Protein AF-A0A0A9XNU5-F1 (afdb_monomer)

Radius of gyration: 30.11 Å; Cα contacts (8 Å, |Δi|>4): 123; chains: 1; bounding box: 58×34×89 Å

Structure (mmCIF, N/CA/C/O backbone):
data_AF-A0A0A9XNU5-F1
#
_entry.id   AF-A0A0A9XNU5-F1
#
loop_
_atom_site.group_PDB
_atom_site.id
_atom_site.type_symbol
_atom_site.label_atom_id
_atom_site.label_alt_id
_atom_site.label_comp_id
_atom_site.label_asym_id
_atom_site.label_entity_id
_atom_site.label_seq_id
_atom_site.pdbx_PDB_ins_code
_atom_site.Cartn_x
_atom_site.Cartn_y
_atom_site.Cartn_z
_atom_site.occupancy
_atom_site.B_iso_or_equiv
_atom_site.auth_seq_id
_atom_site.auth_comp_id
_atom_site.auth_asym_id
_atom_site.auth_atom_id
_atom_site.pdbx_PDB_model_num
ATOM 1 N N . ALA A 1 1 ? 9.423 11.130 -22.854 1.00 47.56 1 ALA A N 1
ATOM 2 C CA . ALA A 1 1 ? 10.019 9.883 -23.381 1.00 47.56 1 ALA A CA 1
ATOM 3 C C . ALA A 1 1 ? 9.282 9.416 -24.650 1.00 47.56 1 ALA A C 1
ATOM 5 O O . ALA A 1 1 ? 8.625 8.389 -24.634 1.00 47.56 1 ALA A O 1
ATOM 6 N N . PHE A 1 2 ? 9.350 10.183 -25.749 1.00 54.19 2 PHE A N 1
ATOM 7 C CA . PHE A 1 2 ? 8.573 9.919 -26.980 1.00 54.19 2 PHE A CA 1
ATOM 8 C C . PHE A 1 2 ? 9.379 9.146 -28.044 1.00 54.19 2 PHE A C 1
ATOM 10 O O . PHE A 1 2 ? 8.844 8.296 -28.748 1.00 54.19 2 PHE A O 1
ATOM 17 N N . LEU A 1 3 ? 10.698 9.368 -28.098 1.00 49.00 3 LEU A N 1
ATOM 18 C CA . LEU A 1 3 ? 11.581 8.753 -29.093 1.00 49.00 3 LEU A CA 1
ATOM 19 C C . LEU A 1 3 ? 11.796 7.246 -28.857 1.00 49.00 3 LEU A C 1
ATOM 21 O O . LEU A 1 3 ? 11.739 6.461 -29.795 1.00 49.00 3 LEU A O 1
ATOM 25 N N . GLY A 1 4 ? 11.962 6.825 -27.596 1.00 48.44 4 GLY A N 1
ATOM 26 C CA . GLY A 1 4 ? 12.150 5.409 -27.246 1.00 48.44 4 GLY A CA 1
ATOM 27 C C . GLY A 1 4 ? 10.938 4.532 -27.582 1.00 48.44 4 GLY A C 1
ATOM 28 O O . GLY A 1 4 ? 11.104 3.404 -28.047 1.00 48.44 4 GLY A O 1
ATOM 29 N N . GLY A 1 5 ? 9.722 5.073 -27.425 1.00 51.38 5 GLY A N 1
ATOM 30 C CA . GLY A 1 5 ? 8.481 4.403 -27.822 1.00 51.38 5 GLY A CA 1
ATOM 31 C C . GLY A 1 5 ? 8.342 4.268 -29.342 1.00 51.38 5 GLY A C 1
ATOM 32 O O . GLY A 1 5 ? 7.995 3.197 -29.825 1.00 51.38 5 GLY A O 1
ATOM 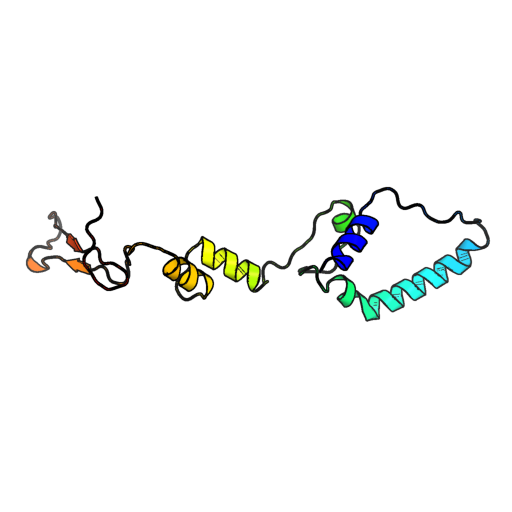33 N N . MET A 1 6 ? 8.693 5.314 -30.100 1.00 58.09 6 MET A N 1
ATOM 34 C CA . MET A 1 6 ? 8.675 5.312 -31.573 1.00 58.09 6 MET A CA 1
ATOM 35 C C . MET A 1 6 ? 9.680 4.319 -32.181 1.00 58.09 6 MET A C 1
ATOM 37 O O . MET A 1 6 ? 9.338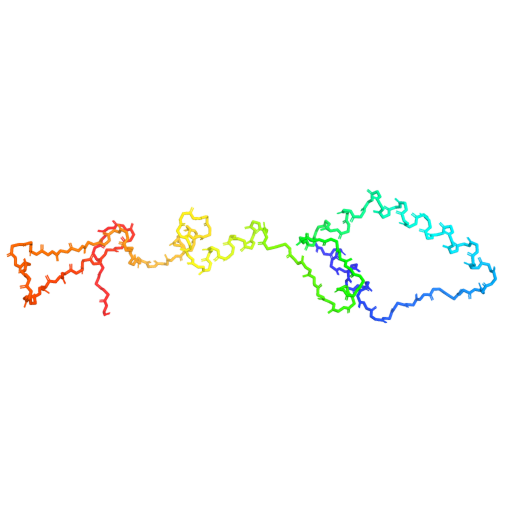 3.589 -33.116 1.00 58.09 6 MET A O 1
ATOM 41 N N . CYS A 1 7 ? 10.901 4.259 -31.635 1.00 51.16 7 CYS A N 1
ATOM 42 C CA . CYS A 1 7 ? 11.918 3.304 -32.080 1.00 51.16 7 CYS A CA 1
ATOM 43 C C . CYS A 1 7 ? 11.494 1.861 -31.783 1.00 51.16 7 CYS A C 1
ATOM 45 O O . CYS A 1 7 ? 11.567 1.008 -32.662 1.00 51.16 7 CYS A O 1
ATOM 47 N N . SER A 1 8 ? 10.966 1.600 -30.585 1.00 59.44 8 SER A N 1
ATOM 48 C CA . SER A 1 8 ? 10.502 0.257 -30.207 1.00 59.44 8 SER A CA 1
ATOM 49 C C . SER A 1 8 ? 9.293 -0.183 -31.026 1.00 59.44 8 SER A C 1
ATOM 51 O O . SER A 1 8 ? 9.263 -1.304 -31.518 1.00 59.44 8 SER A O 1
ATOM 53 N N . ALA A 1 9 ? 8.331 0.715 -31.266 1.00 64.31 9 ALA A N 1
ATOM 54 C CA . ALA A 1 9 ? 7.179 0.433 -32.119 1.00 64.31 9 ALA A CA 1
ATOM 55 C C . ALA A 1 9 ? 7.578 0.140 -33.574 1.00 64.31 9 ALA A C 1
ATOM 57 O O . ALA A 1 9 ? 6.882 -0.611 -34.248 1.00 64.31 9 ALA A O 1
ATOM 58 N N . SER A 1 10 ? 8.682 0.713 -34.062 1.00 60.75 10 SER A N 1
ATOM 59 C CA . SER A 1 10 ? 9.197 0.425 -35.406 1.00 60.75 10 SER A CA 1
ATOM 60 C C . SER A 1 10 ? 9.976 -0.892 -35.469 1.00 60.75 10 SER A C 1
ATOM 62 O O . SER A 1 10 ? 9.851 -1.594 -36.464 1.00 60.75 10 SER A O 1
ATOM 64 N N . LEU A 1 11 ? 10.699 -1.268 -34.405 1.00 56.69 11 LEU A N 1
ATOM 65 C CA . LEU A 1 11 ? 11.385 -2.566 -34.292 1.00 56.69 11 LEU A CA 1
ATOM 66 C C . LEU A 1 11 ? 10.418 -3.751 -34.111 1.00 56.69 11 LEU A C 1
ATOM 68 O O . LEU A 1 11 ? 10.729 -4.858 -34.530 1.00 56.69 11 LEU A O 1
ATOM 72 N N . ILE A 1 12 ? 9.249 -3.526 -33.501 1.00 58.75 12 ILE A N 1
ATOM 73 C CA . ILE A 1 12 ? 8.225 -4.561 -33.244 1.00 58.75 12 ILE A CA 1
ATOM 74 C C . ILE A 1 12 ? 7.314 -4.798 -34.470 1.00 58.75 12 ILE A C 1
ATOM 76 O O . ILE A 1 12 ? 6.530 -5.750 -34.503 1.00 58.75 12 ILE A O 1
ATOM 80 N N . LYS A 1 13 ? 7.395 -3.967 -35.519 1.00 60.31 13 LYS A N 1
ATOM 81 C CA . LYS A 1 13 ? 6.636 -4.209 -36.755 1.00 60.31 13 LYS A CA 1
ATOM 82 C C . LYS A 1 13 ? 7.163 -5.476 -37.434 1.00 60.31 13 LYS A C 1
ATOM 84 O O . LYS A 1 13 ? 8.332 -5.554 -37.782 1.00 60.31 13 LYS A O 1
ATOM 89 N N . LYS A 1 14 ? 6.264 -6.438 -37.680 1.00 53.44 14 LYS A N 1
ATOM 90 C CA . LYS A 1 14 ? 6.536 -7.731 -38.345 1.00 53.44 14 LYS A CA 1
ATOM 91 C C . LYS A 1 14 ? 7.047 -7.623 -39.793 1.00 53.44 14 LYS A C 1
ATOM 93 O O . LYS A 1 14 ? 7.332 -8.643 -40.406 1.00 53.44 14 LYS A O 1
ATOM 98 N N . GLU A 1 15 ? 7.167 -6.413 -40.330 1.00 54.09 15 GLU A N 1
ATOM 99 C CA . GLU A 1 15 ? 7.705 -6.132 -41.658 1.00 54.09 15 GLU A CA 1
ATOM 100 C C . GLU A 1 15 ? 9.039 -5.393 -41.516 1.00 54.09 15 GLU A C 1
ATOM 102 O O . GLU A 1 15 ? 9.121 -4.175 -41.681 1.00 54.09 15 GLU A O 1
ATOM 107 N N . LEU A 1 16 ? 10.094 -6.133 -41.167 1.00 51.94 16 LEU A N 1
ATOM 108 C CA . LEU A 1 16 ? 11.456 -5.626 -41.296 1.00 51.94 16 LEU A CA 1
ATOM 109 C C . LEU A 1 16 ? 11.907 -5.857 -42.742 1.00 51.94 16 LEU A C 1
ATOM 111 O O . LEU A 1 16 ? 12.197 -6.984 -43.140 1.00 51.94 16 LEU A O 1
ATOM 115 N N . VAL A 1 17 ? 11.942 -4.791 -43.543 1.00 54.66 17 VAL A N 1
ATOM 116 C CA . VAL A 1 17 ? 12.530 -4.843 -44.886 1.00 54.66 17 VAL A CA 1
ATOM 117 C C . VAL A 1 17 ? 14.046 -4.837 -44.725 1.00 54.66 17 VAL A C 1
ATOM 119 O O . VAL A 1 17 ? 14.644 -3.799 -44.441 1.00 54.66 17 VAL A O 1
ATOM 122 N N . LEU A 1 18 ? 14.659 -6.011 -44.860 1.00 51.47 18 LEU A N 1
ATOM 123 C CA . LEU A 1 18 ? 16.111 -6.152 -44.868 1.00 51.47 18 LEU A CA 1
ATOM 124 C C . LEU A 1 18 ? 16.666 -5.789 -46.261 1.00 51.47 18 LEU A C 1
ATOM 126 O O . LEU A 1 18 ? 15.991 -6.040 -47.264 1.00 51.47 18 LEU A O 1
ATOM 130 N N . PRO A 1 19 ? 17.868 -5.190 -46.352 1.00 51.91 19 PRO A N 1
ATOM 131 C CA . PRO A 1 19 ? 18.528 -4.935 -47.632 1.00 51.91 19 PRO A CA 1
ATOM 132 C C . PRO A 1 19 ? 18.729 -6.239 -48.431 1.00 51.91 19 PRO A C 1
ATOM 134 O O . PRO A 1 19 ? 18.991 -7.276 -47.821 1.00 51.91 19 PRO A O 1
ATOM 137 N N . PRO A 1 20 ? 18.631 -6.217 -49.774 1.00 54.31 20 PRO A N 1
ATOM 138 C CA . PRO A 1 20 ? 18.894 -7.398 -50.592 1.00 54.31 20 PRO A CA 1
ATOM 139 C C . PRO A 1 20 ? 20.388 -7.753 -50.541 1.00 54.31 20 PRO A C 1
ATOM 141 O O . PRO A 1 20 ? 21.223 -6.895 -50.819 1.00 54.31 20 PRO A O 1
ATOM 144 N N . SER A 1 21 ? 20.723 -9.000 -50.201 1.00 55.25 21 SER A N 1
ATOM 145 C CA . SER A 1 21 ? 22.106 -9.482 -50.092 1.00 55.25 21 SER A CA 1
ATOM 146 C C . SER A 1 21 ? 22.482 -10.474 -51.204 1.00 55.25 21 SER A C 1
ATOM 148 O O . SER A 1 21 ? 21.691 -11.338 -51.590 1.00 55.25 21 SER A O 1
ATOM 150 N N . SER A 1 22 ? 23.698 -10.337 -51.740 1.00 57.28 22 SER A N 1
ATOM 151 C CA . SER A 1 22 ? 24.373 -11.290 -52.634 1.00 57.28 22 SER A CA 1
ATOM 152 C C . SER A 1 22 ? 25.040 -12.391 -51.802 1.00 57.28 22 SER A C 1
ATOM 154 O O . SER A 1 22 ? 25.744 -12.094 -50.849 1.00 57.28 22 SER A O 1
ATOM 156 N N . ALA A 1 23 ? 24.822 -13.664 -52.144 1.00 57.41 23 ALA A N 1
ATOM 157 C CA . ALA A 1 23 ? 25.154 -14.800 -51.275 1.00 57.41 23 ALA A CA 1
ATOM 158 C C . ALA A 1 23 ? 26.661 -15.033 -51.008 1.00 57.41 23 ALA A C 1
ATOM 160 O O . ALA A 1 23 ? 26.985 -15.527 -49.938 1.00 57.41 23 ALA A O 1
ATOM 161 N N . ASP A 1 24 ? 27.561 -14.661 -51.928 1.00 53.19 24 ASP A N 1
ATOM 162 C CA . ASP A 1 24 ? 29.006 -14.965 -51.826 1.00 53.19 24 ASP A CA 1
ATOM 163 C C . ASP A 1 24 ? 29.828 -13.906 -51.066 1.00 53.19 24 ASP A C 1
ATOM 165 O O . ASP A 1 24 ? 30.835 -14.236 -50.455 1.00 53.19 24 ASP A O 1
ATOM 169 N N . GLU A 1 25 ? 29.413 -12.634 -51.061 1.00 53.47 25 GLU A N 1
ATOM 170 C CA . GLU A 1 25 ? 30.092 -11.567 -50.293 1.00 53.47 25 GLU A CA 1
ATOM 171 C C . GLU A 1 25 ? 29.601 -11.510 -48.833 1.00 53.47 25 GLU A C 1
ATOM 173 O O . GLU A 1 25 ? 30.147 -10.789 -48.007 1.00 53.47 25 GLU A O 1
ATOM 178 N N . MET A 1 26 ? 28.555 -12.277 -48.508 1.00 54.38 26 MET A N 1
ATOM 179 C CA . MET A 1 26 ? 27.830 -12.202 -47.242 1.00 54.38 26 MET A CA 1
ATOM 180 C C . MET A 1 26 ? 28.415 -13.110 -46.152 1.00 54.38 26 MET A C 1
ATOM 182 O O . MET A 1 26 ? 28.201 -12.834 -44.980 1.00 54.38 26 MET A O 1
ATOM 186 N N . GLU A 1 27 ? 29.129 -14.186 -46.492 1.00 54.97 27 GLU A N 1
ATOM 187 C CA . GLU A 1 27 ? 29.570 -15.183 -45.500 1.00 54.97 27 GLU A CA 1
ATOM 188 C C . GLU A 1 27 ? 30.766 -14.686 -44.662 1.00 54.97 27 GLU A C 1
ATOM 190 O O . GLU A 1 27 ? 30.720 -14.763 -43.434 1.00 54.97 27 GLU A O 1
ATOM 195 N N . GLU A 1 28 ? 31.772 -14.059 -45.292 1.00 56.72 28 GLU A N 1
ATOM 196 C CA . GLU A 1 28 ? 32.900 -13.420 -44.584 1.00 56.72 28 GLU A CA 1
ATOM 197 C C . GLU A 1 28 ? 32.453 -12.184 -43.779 1.00 56.72 28 GLU A C 1
ATOM 199 O O . GLU A 1 28 ? 32.914 -11.968 -42.657 1.00 56.72 28 GLU A O 1
ATOM 204 N N . ASP A 1 29 ? 31.509 -11.397 -44.305 1.00 68.50 29 ASP A N 1
ATOM 205 C CA . ASP A 1 29 ? 30.971 -10.223 -43.609 1.00 68.50 29 ASP A CA 1
ATOM 206 C C . ASP A 1 29 ? 30.032 -10.604 -42.450 1.00 68.50 29 ASP A C 1
ATOM 208 O O . ASP A 1 29 ? 29.952 -9.868 -41.463 1.00 68.50 29 ASP A O 1
ATOM 212 N N . ILE A 1 30 ? 29.338 -11.748 -42.521 1.00 73.69 30 ILE A N 1
ATOM 213 C CA . ILE A 1 30 ? 28.453 -12.225 -41.447 1.00 73.69 30 ILE A CA 1
ATOM 214 C C . ILE A 1 30 ? 29.247 -12.668 -40.224 1.00 73.69 30 ILE A C 1
ATOM 216 O O . ILE A 1 30 ? 28.881 -12.260 -39.123 1.00 73.69 30 ILE A O 1
ATOM 220 N N . GLU A 1 31 ? 30.314 -13.459 -40.378 1.00 79.25 31 GLU A N 1
ATOM 221 C CA . GLU A 1 31 ? 31.113 -13.898 -39.220 1.00 79.25 31 GLU A CA 1
ATOM 222 C C . GLU A 1 31 ? 31.732 -12.697 -38.495 1.00 79.25 31 GLU A C 1
ATOM 224 O O . GLU A 1 31 ? 31.653 -12.585 -37.267 1.00 79.25 31 GLU A O 1
ATOM 229 N N . VAL A 1 32 ? 32.274 -11.742 -39.256 1.00 81.50 32 VAL A N 1
ATOM 230 C CA . VAL A 1 32 ? 32.847 -10.508 -38.703 1.00 81.50 32 VAL A CA 1
ATOM 231 C C . VAL A 1 32 ? 31.767 -9.648 -38.040 1.00 81.50 32 VAL A C 1
ATOM 233 O O . VAL A 1 32 ? 31.979 -9.105 -36.949 1.00 81.50 32 VAL A O 1
ATOM 236 N N . ALA A 1 33 ? 30.591 -9.524 -38.659 1.00 78.62 33 ALA A N 1
ATOM 237 C CA . ALA A 1 33 ? 29.468 -8.791 -38.085 1.00 78.62 33 ALA A CA 1
ATOM 238 C C . ALA A 1 33 ? 28.935 -9.451 -36.805 1.00 78.62 33 ALA A C 1
ATOM 240 O O . ALA A 1 33 ? 28.600 -8.740 -35.854 1.00 78.62 33 ALA A O 1
ATOM 241 N N . GLU A 1 34 ? 28.877 -10.781 -36.753 1.00 83.62 34 GLU A N 1
ATOM 242 C CA . GLU A 1 34 ? 28.456 -11.542 -35.578 1.00 83.62 34 GLU A CA 1
ATOM 243 C C . GLU A 1 34 ? 29.448 -11.356 -34.426 1.00 83.62 34 GLU A C 1
ATOM 245 O O . GLU A 1 34 ? 29.040 -11.049 -33.301 1.00 83.62 34 GLU A O 1
ATOM 250 N N . GLU A 1 35 ? 30.753 -11.422 -34.703 1.00 85.69 35 GLU A N 1
ATOM 251 C CA . GLU A 1 35 ? 31.781 -11.191 -33.690 1.00 85.69 35 GLU A CA 1
ATOM 252 C C . GLU A 1 35 ? 31.717 -9.756 -33.137 1.00 85.69 35 GLU A C 1
ATOM 254 O O . GLU A 1 35 ? 31.725 -9.544 -31.917 1.00 85.69 35 GLU A O 1
ATOM 259 N N . LEU A 1 36 ? 31.577 -8.755 -34.012 1.00 83.38 36 LEU A N 1
ATOM 260 C CA . LEU A 1 36 ? 31.403 -7.359 -33.604 1.00 83.38 36 LEU A CA 1
ATOM 261 C C . LEU A 1 36 ? 30.118 -7.161 -32.792 1.00 83.38 36 LEU A C 1
ATOM 263 O O . LEU A 1 36 ? 30.145 -6.487 -31.757 1.00 83.38 36 LEU A O 1
ATOM 267 N N . ALA A 1 37 ? 29.005 -7.767 -33.208 1.00 82.19 37 ALA A N 1
ATOM 268 C CA . ALA A 1 37 ? 27.745 -7.712 -32.475 1.00 82.19 37 ALA A CA 1
ATOM 269 C C . ALA A 1 37 ? 27.883 -8.336 -31.079 1.00 82.19 37 ALA A C 1
ATOM 271 O O . ALA A 1 37 ? 27.443 -7.731 -30.098 1.00 82.19 37 ALA A O 1
ATOM 272 N N . GLN A 1 38 ? 28.563 -9.478 -30.959 1.00 84.75 38 GLN A N 1
ATOM 273 C CA . GLN A 1 38 ? 28.840 -10.148 -29.687 1.00 84.75 38 GLN A CA 1
ATOM 274 C C . GLN A 1 38 ? 29.714 -9.277 -28.766 1.00 84.75 38 GLN A C 1
ATOM 276 O O . GLN A 1 38 ? 29.440 -9.136 -27.565 1.00 84.75 38 GLN A O 1
ATOM 281 N N . GLN A 1 39 ? 30.749 -8.633 -29.313 1.00 87.38 39 GLN A N 1
ATOM 282 C CA . GLN A 1 39 ? 31.613 -7.712 -28.568 1.00 87.38 39 GLN A CA 1
ATOM 283 C C . GLN A 1 39 ? 30.856 -6.463 -28.094 1.00 87.38 39 GLN A C 1
ATOM 285 O O . GLN A 1 39 ? 31.007 -6.039 -26.944 1.00 87.38 39 GLN A O 1
ATOM 290 N N . VAL A 1 40 ? 30.017 -5.876 -28.948 1.00 84.12 40 VAL A N 1
ATOM 291 C CA . VAL A 1 40 ? 29.180 -4.722 -28.591 1.00 84.12 40 VAL A CA 1
ATOM 292 C C . VAL A 1 40 ? 28.141 -5.123 -27.544 1.00 84.12 40 VAL A C 1
ATOM 294 O O . VAL A 1 40 ? 27.974 -4.421 -26.545 1.00 84.12 40 VAL A O 1
ATOM 297 N N . TYR A 1 41 ? 27.483 -6.268 -27.719 1.00 83.06 41 TYR A N 1
ATOM 298 C CA . TYR A 1 41 ? 26.477 -6.778 -26.793 1.00 83.06 41 TYR A CA 1
ATOM 299 C C . TYR A 1 41 ? 27.075 -7.074 -25.416 1.00 83.06 41 TYR A C 1
ATOM 301 O O . TYR A 1 41 ? 26.553 -6.614 -24.400 1.00 83.06 41 TYR A O 1
ATOM 309 N N . SER A 1 42 ? 28.206 -7.774 -25.349 1.00 84.56 42 SER A N 1
ATOM 310 C CA . SER A 1 42 ? 28.866 -8.069 -24.070 1.00 84.56 42 SER A CA 1
ATOM 311 C C . SER A 1 42 ? 29.259 -6.798 -23.305 1.00 84.56 42 SER A C 1
ATOM 313 O O . SER A 1 42 ? 29.090 -6.745 -22.086 1.00 84.56 42 SER A O 1
ATOM 315 N N . LYS A 1 43 ? 29.699 -5.743 -24.003 1.00 87.56 43 LYS A N 1
ATOM 316 C CA . LYS A 1 43 ? 30.064 -4.457 -23.383 1.00 87.56 43 LYS A CA 1
ATOM 317 C C . LYS A 1 43 ? 28.865 -3.575 -23.026 1.00 87.56 43 LYS A C 1
ATOM 319 O O . LYS A 1 43 ? 28.927 -2.831 -22.045 1.00 87.56 43 LYS A O 1
ATOM 324 N N . HIS A 1 44 ? 27.793 -3.608 -23.819 1.00 80.81 44 HIS A N 1
ATOM 325 C CA . HIS A 1 44 ? 26.749 -2.576 -23.788 1.00 80.81 44 HIS A CA 1
ATOM 326 C C . HIS A 1 44 ? 25.313 -3.100 -23.645 1.00 80.81 44 HIS A C 1
ATOM 328 O O . HIS A 1 44 ? 24.388 -2.289 -23.614 1.00 80.81 44 HIS A O 1
ATOM 334 N N . SER A 1 45 ? 25.098 -4.409 -23.485 1.00 76.69 45 SER A N 1
ATOM 335 C CA . SER A 1 45 ? 23.763 -5.032 -23.348 1.00 76.69 45 SER A CA 1
ATOM 336 C C . SER A 1 45 ? 22.890 -4.390 -22.268 1.00 76.69 45 SER A C 1
ATOM 338 O O . SER A 1 45 ? 21.681 -4.257 -22.448 1.00 76.69 45 SER A O 1
ATOM 340 N N . SER A 1 46 ? 23.489 -3.900 -21.179 1.00 73.75 46 SER A N 1
ATOM 341 C CA . SER A 1 46 ? 22.767 -3.191 -20.113 1.00 73.75 46 SER A CA 1
ATOM 342 C C . SER A 1 46 ? 22.021 -1.934 -20.589 1.00 73.75 46 SER A C 1
ATOM 344 O O . SER A 1 46 ? 21.043 -1.536 -19.957 1.00 73.75 46 SER A O 1
ATOM 346 N N . LEU A 1 47 ? 22.435 -1.310 -21.700 1.00 76.44 47 LEU A N 1
ATOM 347 C CA . LEU A 1 47 ? 21.756 -0.146 -22.279 1.00 76.44 47 LEU A CA 1
ATOM 348 C C . LEU A 1 47 ? 20.392 -0.503 -22.879 1.00 76.44 47 LEU A C 1
ATOM 350 O O . LEU A 1 47 ? 19.492 0.329 -22.824 1.00 76.44 47 LEU A O 1
ATOM 354 N N . LEU A 1 48 ? 20.215 -1.728 -23.384 1.00 70.06 48 LEU A N 1
ATOM 355 C CA . LEU A 1 48 ? 18.950 -2.185 -23.976 1.00 70.06 48 LEU A CA 1
ATOM 356 C C . LEU A 1 48 ? 17.821 -2.276 -22.935 1.00 70.06 48 LEU A C 1
ATOM 358 O O . LEU A 1 48 ? 16.650 -2.146 -23.275 1.00 70.06 48 LEU A O 1
ATOM 362 N N . GLY A 1 49 ? 18.168 -2.444 -21.655 1.00 65.75 49 GLY A N 1
ATOM 363 C CA . GLY A 1 49 ? 17.213 -2.405 -20.544 1.00 65.75 49 GLY A CA 1
ATOM 364 C C . GLY A 1 49 ? 16.936 -1.000 -19.993 1.00 65.75 49 GLY A C 1
ATOM 365 O O . GLY A 1 49 ? 15.977 -0.817 -19.234 1.00 65.75 49 GLY A O 1
ATOM 366 N N . LYS A 1 50 ? 17.746 0.013 -20.345 1.00 66.75 50 LYS A N 1
ATOM 367 C CA . LYS A 1 50 ? 17.582 1.375 -19.813 1.00 66.75 50 LYS A CA 1
ATOM 368 C C . LYS A 1 50 ? 16.339 2.028 -20.420 1.00 66.75 50 LYS A C 1
ATOM 370 O O . LYS A 1 50 ? 16.252 2.239 -21.621 1.00 66.75 50 LYS A O 1
ATOM 375 N N . GLY A 1 51 ? 15.386 2.383 -19.559 1.00 64.88 51 GLY A N 1
ATOM 376 C CA . GLY A 1 51 ? 14.132 3.045 -19.939 1.00 64.88 51 GLY A CA 1
ATOM 377 C C . GLY A 1 51 ? 12.912 2.125 -20.022 1.00 64.88 51 GLY A C 1
ATOM 378 O O . GLY A 1 51 ? 11.798 2.635 -19.995 1.00 64.88 51 GLY A O 1
ATOM 379 N N . PHE A 1 52 ? 13.097 0.799 -20.038 1.00 66.38 52 PHE A N 1
ATOM 380 C CA . PHE A 1 52 ? 11.991 -0.172 -20.069 1.00 66.38 52 PHE A CA 1
ATOM 381 C C . PHE A 1 52 ? 11.673 -0.806 -18.712 1.00 66.38 52 PHE A C 1
ATOM 383 O O . PHE A 1 52 ? 10.727 -1.582 -18.627 1.00 66.38 52 PHE A O 1
ATOM 390 N N . ALA A 1 53 ? 12.431 -0.468 -17.657 1.00 70.31 53 ALA A N 1
ATOM 391 C CA . ALA A 1 53 ? 12.300 -1.052 -16.319 1.00 70.31 53 ALA A CA 1
ATOM 392 C C . ALA A 1 53 ? 12.131 -2.582 -16.390 1.00 70.31 53 ALA A C 1
ATOM 394 O O . ALA A 1 53 ? 11.157 -3.124 -15.882 1.00 70.31 53 ALA A O 1
ATOM 395 N N . LEU A 1 54 ? 13.033 -3.270 -17.097 1.00 74.75 54 LEU A N 1
ATOM 396 C CA . LEU A 1 54 ? 13.004 -4.728 -17.238 1.00 74.75 54 LEU A CA 1
ATOM 397 C C . LEU A 1 54 ? 13.752 -5.387 -16.072 1.00 74.75 54 LEU A C 1
ATOM 399 O O . LEU A 1 54 ? 14.770 -4.875 -15.611 1.00 74.75 54 LEU A O 1
ATOM 403 N N . SER A 1 55 ? 13.256 -6.533 -15.610 1.00 75.75 55 SER A N 1
ATOM 404 C CA . SER A 1 55 ? 13.898 -7.389 -14.597 1.00 75.75 55 SER A CA 1
ATOM 405 C C . SER A 1 55 ? 15.111 -8.153 -15.139 1.00 75.75 55 SER A C 1
ATOM 407 O O . SER A 1 55 ? 15.992 -8.541 -14.378 1.00 75.75 55 SER A O 1
ATOM 409 N N . SER A 1 56 ? 15.162 -8.370 -16.454 1.00 77.56 56 SER A N 1
ATOM 410 C CA . SER A 1 56 ? 16.235 -9.065 -17.168 1.00 77.56 56 SER A CA 1
ATOM 411 C C . SER A 1 56 ? 16.317 -8.575 -18.623 1.00 77.56 56 SER A C 1
ATOM 413 O O . SER A 1 56 ? 15.348 -7.987 -19.117 1.00 77.56 56 SER A O 1
ATOM 415 N N . PRO A 1 57 ? 17.458 -8.768 -19.318 1.00 76.75 57 PRO A N 1
ATOM 416 C CA . PRO A 1 57 ? 17.552 -8.521 -20.755 1.00 76.75 57 PRO A CA 1
ATOM 417 C C . PRO A 1 57 ? 16.491 -9.310 -21.530 1.00 76.75 57 PRO A C 1
ATOM 419 O O . PRO A 1 57 ? 16.219 -10.468 -21.218 1.00 76.75 57 PRO A O 1
ATOM 422 N N . LEU A 1 58 ? 15.895 -8.678 -22.540 1.00 74.88 58 LEU A N 1
ATOM 423 C CA . LEU A 1 58 ? 14.813 -9.267 -23.321 1.00 74.88 58 LEU A CA 1
ATOM 424 C C . LEU A 1 58 ? 15.344 -10.379 -24.237 1.00 74.88 58 LEU A C 1
ATOM 426 O O . LEU A 1 58 ? 16.288 -10.158 -24.995 1.00 74.88 58 LEU A O 1
ATOM 430 N N . THR A 1 59 ? 14.728 -11.561 -24.197 1.00 82.19 59 THR A N 1
ATOM 431 C CA . THR A 1 59 ? 15.008 -12.622 -25.184 1.00 82.19 59 THR A CA 1
ATOM 432 C C . THR A 1 59 ? 14.298 -12.344 -26.511 1.00 82.19 59 THR A C 1
ATOM 434 O O . THR A 1 59 ? 13.289 -11.639 -26.544 1.00 82.19 59 THR A O 1
ATOM 437 N N . ILE A 1 60 ? 14.789 -12.931 -27.611 1.00 79.06 60 ILE A N 1
ATOM 438 C CA . ILE A 1 60 ? 14.176 -12.787 -28.945 1.00 79.06 60 ILE A CA 1
ATOM 439 C C . ILE A 1 60 ? 12.700 -13.203 -28.914 1.00 79.06 60 ILE A C 1
ATOM 441 O O . ILE A 1 60 ? 11.846 -12.454 -29.375 1.00 79.06 60 ILE A O 1
ATOM 445 N N . ASN A 1 61 ? 12.384 -14.349 -28.305 1.00 82.94 61 ASN A N 1
ATOM 446 C CA . ASN A 1 61 ? 11.005 -14.837 -28.214 1.00 82.94 61 ASN A CA 1
ATOM 447 C C . ASN A 1 61 ? 10.111 -13.868 -27.427 1.00 82.94 61 ASN A C 1
ATOM 449 O O . ASN A 1 61 ? 9.054 -13.486 -27.908 1.00 82.94 61 ASN A O 1
ATOM 453 N N . GLN A 1 62 ? 10.574 -13.372 -26.274 1.00 79.62 62 GLN A N 1
ATOM 454 C CA . GLN A 1 62 ? 9.840 -12.367 -25.494 1.00 79.62 62 GLN A CA 1
ATOM 455 C C . GLN A 1 62 ? 9.574 -11.077 -26.285 1.00 79.62 62 GLN A C 1
ATOM 457 O O . GLN A 1 62 ? 8.498 -10.494 -26.159 1.00 79.62 62 GLN A O 1
ATOM 462 N N . ALA A 1 63 ? 10.529 -10.638 -27.111 1.00 78.44 63 ALA A N 1
ATOM 463 C CA . ALA A 1 63 ? 10.354 -9.478 -27.981 1.00 78.44 63 ALA A CA 1
ATOM 464 C C . ALA A 1 63 ? 9.312 -9.732 -29.082 1.00 78.44 63 ALA A C 1
ATOM 466 O O . ALA A 1 63 ? 8.434 -8.894 -29.293 1.00 78.44 63 ALA A O 1
ATOM 467 N N . LEU A 1 64 ? 9.388 -10.888 -29.750 1.00 75.25 64 LEU A N 1
ATOM 468 C CA . LEU A 1 64 ? 8.469 -11.280 -30.825 1.00 75.25 64 LEU A CA 1
ATOM 469 C C . LEU A 1 64 ? 7.038 -11.506 -30.321 1.00 75.25 64 LEU A C 1
ATOM 471 O O . LEU A 1 64 ? 6.081 -11.134 -31.002 1.00 75.25 64 LEU A O 1
ATOM 475 N N . ASP A 1 65 ? 6.902 -12.057 -29.118 1.00 79.88 65 ASP A N 1
ATOM 476 C CA . ASP A 1 65 ? 5.616 -12.309 -28.464 1.00 79.88 65 ASP A CA 1
ATOM 477 C C . ASP A 1 65 ? 5.037 -11.050 -27.793 1.00 79.88 65 ASP A C 1
ATOM 479 O O . ASP A 1 65 ? 3.897 -11.058 -27.327 1.00 79.88 65 ASP A O 1
ATOM 483 N N . GLY A 1 66 ? 5.803 -9.954 -27.725 1.00 72.75 66 GLY A N 1
ATOM 484 C CA . GLY A 1 66 ? 5.394 -8.717 -27.056 1.00 72.75 66 GLY A CA 1
ATOM 485 C C . GLY A 1 66 ? 5.281 -8.843 -25.530 1.00 72.75 66 GLY A C 1
ATOM 486 O O . GLY A 1 66 ? 4.600 -8.038 -24.892 1.00 72.75 66 GLY A O 1
ATOM 487 N N . VAL A 1 67 ? 5.935 -9.840 -24.929 1.00 74.88 67 VAL A N 1
ATOM 488 C CA . VAL A 1 67 ? 5.905 -10.110 -23.485 1.00 74.88 67 VAL A CA 1
ATOM 489 C C . VAL A 1 67 ? 7.146 -9.507 -22.828 1.00 74.88 67 VAL A C 1
ATOM 491 O O . VAL A 1 67 ? 8.230 -10.084 -22.853 1.00 74.88 67 VAL A O 1
ATOM 494 N N . LEU A 1 68 ? 6.988 -8.338 -22.204 1.00 75.00 68 LEU A N 1
ATOM 495 C CA . LEU A 1 68 ? 8.085 -7.630 -21.537 1.00 75.00 68 LEU A CA 1
ATOM 496 C C . LEU A 1 68 ? 8.201 -8.041 -20.052 1.00 75.00 68 LEU A C 1
ATOM 498 O O . LEU A 1 68 ? 7.236 -7.873 -19.299 1.00 75.00 68 LEU A O 1
ATOM 502 N N . PRO A 1 69 ? 9.367 -8.531 -19.581 1.00 75.62 69 PRO A N 1
ATOM 503 C CA . PRO A 1 69 ? 9.577 -8.936 -18.194 1.00 75.62 69 PRO A CA 1
ATOM 504 C C . PRO A 1 69 ? 9.843 -7.712 -17.308 1.00 75.62 69 PRO A C 1
ATOM 506 O O . PRO A 1 69 ? 10.959 -7.515 -16.824 1.00 75.62 69 PRO A O 1
ATOM 509 N N . TYR A 1 70 ? 8.838 -6.861 -17.104 1.00 73.19 70 TYR A N 1
ATOM 510 C CA . TYR A 1 70 ? 8.963 -5.668 -16.262 1.00 73.19 70 TYR A CA 1
ATOM 511 C C . TYR A 1 70 ? 9.441 -6.012 -14.845 1.00 73.19 70 TYR A C 1
ATOM 513 O O . TYR A 1 70 ? 8.968 -6.969 -14.228 1.00 73.19 70 TYR A O 1
ATOM 521 N N . SER A 1 71 ? 10.356 -5.209 -14.303 1.00 69.62 71 SER A N 1
ATOM 522 C CA . SER A 1 71 ? 10.724 -5.271 -12.898 1.00 69.62 71 SER A CA 1
ATOM 523 C C . SER A 1 71 ? 9.513 -4.871 -12.059 1.00 69.62 71 SER A C 1
ATOM 525 O O . SER A 1 71 ? 8.913 -3.805 -12.224 1.00 69.62 71 SER A O 1
ATOM 527 N N . CYS A 1 72 ? 9.115 -5.764 -11.155 1.00 65.88 72 CYS A N 1
ATOM 528 C CA . CYS A 1 72 ? 8.037 -5.485 -10.210 1.00 65.88 72 CYS A CA 1
ATOM 529 C C . CYS A 1 72 ? 8.480 -4.519 -9.096 1.00 65.88 72 CYS A C 1
ATOM 531 O O . CYS A 1 72 ? 7.638 -4.028 -8.349 1.00 65.88 72 CYS A O 1
ATOM 533 N N . ASP A 1 73 ? 9.775 -4.198 -9.047 1.00 68.12 73 ASP A N 1
ATOM 534 C CA . ASP A 1 73 ? 10.430 -3.433 -7.985 1.00 68.12 73 ASP A CA 1
ATOM 535 C C . ASP A 1 73 ? 10.585 -1.942 -8.309 1.00 68.12 73 ASP A C 1
ATOM 537 O O . ASP A 1 73 ? 11.388 -1.243 -7.690 1.00 68.12 73 ASP A O 1
ATOM 541 N N . SER A 1 74 ? 9.851 -1.415 -9.297 1.00 76.69 74 SER A N 1
ATOM 542 C CA . SER A 1 74 ? 9.882 0.027 -9.532 1.00 76.69 74 SER A CA 1
ATOM 543 C C . SER A 1 74 ? 9.201 0.762 -8.373 1.00 76.69 74 SER A C 1
ATOM 545 O O . SER A 1 74 ? 8.103 0.401 -7.941 1.00 76.69 74 SER A O 1
ATOM 547 N N . ASN A 1 75 ? 9.838 1.834 -7.890 1.00 83.19 75 ASN A N 1
ATOM 548 C CA . ASN A 1 75 ? 9.273 2.686 -6.839 1.00 83.19 75 ASN A CA 1
ATOM 549 C C . ASN A 1 75 ? 7.872 3.191 -7.206 1.00 83.19 75 ASN A C 1
ATOM 551 O O . ASN A 1 75 ? 7.016 3.307 -6.339 1.00 83.19 75 ASN A O 1
ATOM 555 N N . GLU A 1 76 ? 7.627 3.452 -8.491 1.00 84.25 76 GLU A N 1
ATOM 556 C CA . GLU A 1 76 ? 6.326 3.887 -8.99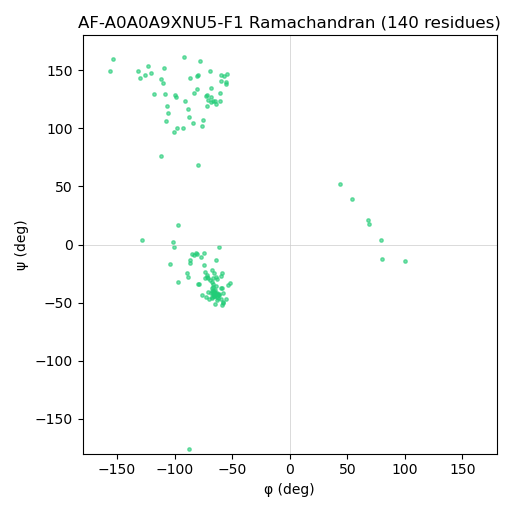6 1.00 84.25 76 GLU A CA 1
ATOM 557 C C . GLU A 1 76 ? 5.265 2.787 -8.884 1.00 84.25 76 GLU A C 1
ATOM 559 O O . GLU A 1 76 ? 4.169 3.045 -8.396 1.00 84.25 76 GLU A O 1
ATOM 564 N N . ARG A 1 77 ? 5.584 1.540 -9.254 1.00 82.62 77 ARG A N 1
ATOM 565 C CA . ARG A 1 77 ? 4.643 0.420 -9.128 1.00 82.62 77 ARG A CA 1
ATOM 566 C C . ARG A 1 77 ? 4.355 0.094 -7.667 1.00 82.62 77 ARG A C 1
ATOM 568 O O . ARG A 1 77 ? 3.195 -0.127 -7.323 1.00 82.62 77 ARG A O 1
ATOM 575 N N . LEU A 1 78 ? 5.383 0.084 -6.817 1.00 87.25 78 LEU A N 1
ATOM 576 C CA . LEU A 1 78 ? 5.222 -0.095 -5.373 1.00 87.25 78 LEU A CA 1
ATOM 577 C C . LEU A 1 78 ? 4.344 1.014 -4.786 1.00 87.25 78 LEU A C 1
ATOM 579 O O . LEU A 1 78 ? 3.368 0.719 -4.102 1.00 87.25 78 LEU A O 1
ATOM 583 N N . PHE A 1 79 ? 4.618 2.271 -5.141 1.00 92.12 79 PHE A N 1
ATOM 584 C CA . PHE A 1 79 ? 3.804 3.412 -4.736 1.00 92.12 79 PHE A CA 1
ATOM 585 C C . PHE A 1 79 ? 2.347 3.280 -5.189 1.00 92.12 79 PHE A C 1
ATOM 587 O O . PHE A 1 79 ? 1.452 3.447 -4.368 1.00 92.12 79 PHE A O 1
ATOM 594 N N . LEU A 1 80 ? 2.095 2.967 -6.464 1.00 91.00 80 LEU A N 1
ATOM 595 C CA . LEU A 1 80 ? 0.740 2.818 -7.005 1.00 91.00 80 LEU A CA 1
ATOM 596 C C . LEU A 1 80 ? -0.013 1.665 -6.339 1.00 91.00 80 LEU A C 1
ATOM 598 O O . LEU A 1 80 ? -1.183 1.821 -5.994 1.00 91.00 80 LEU A O 1
ATOM 602 N N . ARG A 1 81 ? 0.655 0.528 -6.112 1.00 91.31 81 ARG A N 1
ATOM 603 C CA . ARG A 1 81 ? 0.087 -0.593 -5.354 1.00 91.31 81 ARG A CA 1
ATOM 604 C C . ARG A 1 81 ? -0.318 -0.133 -3.956 1.00 91.31 81 ARG A C 1
ATOM 606 O O . ARG A 1 81 ? -1.454 -0.357 -3.550 1.00 91.31 81 ARG A O 1
ATOM 613 N N . ASP A 1 82 ? 0.589 0.532 -3.249 1.00 94.75 82 ASP A N 1
ATOM 614 C CA . ASP A 1 82 ? 0.364 0.984 -1.879 1.00 94.75 82 ASP A CA 1
ATOM 615 C C . ASP A 1 82 ? -0.701 2.091 -1.785 1.00 94.75 82 ASP A C 1
ATOM 617 O O . ASP A 1 82 ? -1.444 2.151 -0.806 1.00 94.75 82 ASP A O 1
ATOM 621 N N . LEU A 1 83 ? -0.802 2.945 -2.807 1.00 93.75 83 LEU A N 1
ATOM 622 C CA . LEU A 1 83 ? -1.836 3.970 -2.963 1.00 93.75 83 LEU A CA 1
ATOM 623 C C . LEU A 1 83 ? -3.219 3.331 -3.129 1.00 93.75 83 LEU A C 1
ATOM 625 O O . LEU A 1 83 ? -4.139 3.671 -2.390 1.00 93.75 83 LEU A O 1
ATOM 629 N N . VAL A 1 84 ? -3.359 2.378 -4.058 1.00 92.75 84 VAL A N 1
ATOM 630 C CA . VAL A 1 84 ? -4.630 1.681 -4.324 1.00 92.75 84 VAL A CA 1
ATOM 631 C C . VAL A 1 84 ? -5.059 0.826 -3.130 1.00 92.75 84 VAL A C 1
ATOM 633 O O . VAL A 1 84 ? -6.236 0.796 -2.785 1.00 92.75 84 VAL A O 1
ATOM 636 N N . GLN A 1 85 ? -4.112 0.155 -2.473 1.00 92.62 85 GLN A N 1
ATOM 637 C CA . GLN A 1 85 ? -4.382 -0.687 -1.302 1.00 92.62 85 GLN A CA 1
ATOM 638 C C . GLN A 1 85 ? -4.502 0.103 0.006 1.00 92.62 85 GLN A C 1
ATOM 640 O O . GLN A 1 85 ? -4.855 -0.472 1.035 1.00 92.62 85 GLN A O 1
ATOM 645 N N . CYS A 1 86 ? -4.208 1.407 -0.004 1.00 89.50 86 CYS A N 1
ATOM 646 C CA . CYS A 1 86 ? -4.163 2.234 1.198 1.00 89.50 86 CYS A CA 1
ATOM 647 C C . CYS A 1 86 ? -3.224 1.650 2.285 1.00 89.50 86 CYS A C 1
ATOM 649 O O . CYS A 1 86 ? -3.511 1.697 3.488 1.00 89.50 86 CYS A O 1
ATOM 651 N N . THR A 1 87 ? -2.075 1.098 1.880 1.00 92.75 87 THR A N 1
ATOM 652 C CA . THR A 1 87 ? -1.147 0.373 2.768 1.00 92.75 87 THR A CA 1
ATOM 653 C C . THR A 1 87 ? -0.564 1.292 3.846 1.00 92.75 87 THR A C 1
ATOM 655 O O . THR A 1 87 ? 0.099 2.286 3.541 1.00 92.75 87 THR A O 1
ATOM 658 N N . ALA A 1 88 ? -0.778 0.971 5.124 1.00 89.06 88 ALA A N 1
ATOM 659 C CA . ALA A 1 88 ? -0.296 1.788 6.240 1.00 89.06 88 ALA A CA 1
ATOM 660 C C . ALA A 1 8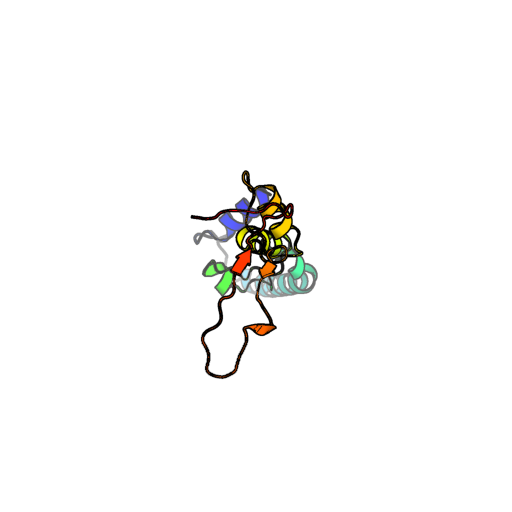8 ? 1.243 1.934 6.246 1.00 89.06 88 ALA A C 1
ATOM 662 O O . ALA A 1 88 ? 1.971 1.024 5.862 1.00 89.06 88 ALA A O 1
ATOM 663 N N . GLY A 1 89 ? 1.746 3.098 6.672 1.00 89.38 89 GLY A N 1
ATOM 664 C CA . GLY A 1 89 ? 3.189 3.382 6.778 1.00 89.38 89 GLY A CA 1
ATOM 665 C C . GLY A 1 89 ? 3.896 3.764 5.468 1.00 89.38 89 GLY A C 1
ATOM 666 O O . GLY A 1 89 ? 4.996 4.318 5.499 1.00 89.38 89 GLY A O 1
ATOM 667 N N . THR A 1 90 ? 3.256 3.573 4.316 1.00 94.69 90 THR A N 1
ATOM 668 C CA . THR A 1 90 ? 3.826 3.877 2.991 1.00 94.69 90 THR A CA 1
ATOM 669 C C . THR A 1 90 ? 3.490 5.301 2.530 1.00 94.69 90 THR A C 1
ATOM 671 O O . THR A 1 90 ? 2.561 5.931 3.039 1.00 94.69 90 THR A O 1
ATOM 674 N N . SER A 1 91 ? 4.235 5.847 1.563 1.00 94.00 91 SER A N 1
ATOM 675 C CA . SER A 1 91 ? 3.893 7.142 0.948 1.00 94.00 91 SER A CA 1
ATOM 676 C C . SER A 1 91 ? 2.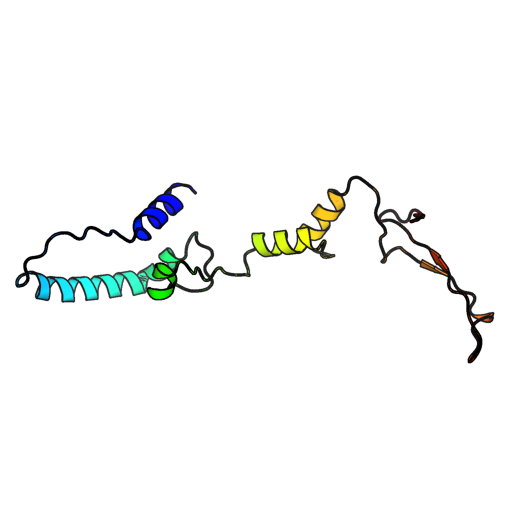592 7.071 0.143 1.00 94.00 91 SER A C 1
ATOM 678 O O . SER A 1 91 ? 1.776 7.984 0.256 1.00 94.00 91 SER A O 1
ATOM 680 N N . GLY A 1 92 ? 2.366 5.979 -0.597 1.00 94.88 92 GLY A N 1
ATOM 681 C CA . GLY A 1 92 ? 1.119 5.729 -1.326 1.00 94.88 92 GLY A CA 1
ATOM 682 C C . GLY A 1 92 ? -0.084 5.706 -0.388 1.00 94.88 92 GLY A C 1
ATOM 683 O O . GLY A 1 92 ? -1.012 6.492 -0.553 1.00 94.88 92 GLY A O 1
ATOM 684 N N . GLY A 1 93 ? -0.025 4.905 0.675 1.00 93.38 93 GLY A N 1
ATOM 685 C CA . GLY A 1 93 ? -1.111 4.823 1.648 1.00 93.38 93 GLY A CA 1
ATOM 686 C C . GLY A 1 93 ? -1.321 6.088 2.487 1.00 93.38 93 GLY A C 1
ATOM 687 O O . GLY A 1 93 ? -2.408 6.284 3.030 1.00 93.38 93 GLY A O 1
ATOM 688 N N . ARG A 1 94 ? -0.313 6.963 2.622 1.00 91.12 94 ARG A N 1
ATOM 689 C CA . ARG A 1 94 ? -0.504 8.299 3.216 1.00 91.12 94 ARG A CA 1
ATOM 690 C C . ARG A 1 94 ? -1.250 9.229 2.268 1.00 91.12 94 ARG A C 1
ATOM 692 O O . ARG A 1 94 ? -2.168 9.912 2.709 1.00 91.12 94 ARG A O 1
ATOM 699 N N . LEU A 1 95 ? -0.876 9.249 0.987 1.00 92.56 95 LEU A N 1
ATOM 700 C CA . LEU A 1 95 ? -1.548 10.092 0.000 1.00 92.56 95 LEU A CA 1
ATOM 701 C C . LEU A 1 95 ? -3.001 9.655 -0.215 1.00 92.56 95 LEU A C 1
ATOM 703 O O . LEU A 1 95 ? -3.873 10.514 -0.269 1.00 92.56 95 LEU A O 1
ATOM 707 N N . SER A 1 96 ? -3.280 8.350 -0.281 1.00 91.31 96 SER A N 1
ATOM 708 C CA . SER A 1 96 ? -4.656 7.849 -0.427 1.00 91.31 96 SER A CA 1
ATOM 709 C C . SER A 1 96 ? -5.562 8.325 0.711 1.00 91.31 96 SER A C 1
ATOM 711 O O . SER A 1 96 ? -6.684 8.748 0.457 1.00 91.31 96 SER A O 1
ATOM 713 N N . ARG A 1 97 ? -5.059 8.312 1.954 1.00 86.38 97 ARG A N 1
ATOM 714 C CA . ARG A 1 97 ? -5.758 8.837 3.138 1.00 86.38 97 ARG A CA 1
ATOM 715 C C . ARG A 1 97 ? -5.917 10.353 3.094 1.00 86.38 97 ARG A C 1
ATOM 717 O O . ARG A 1 97 ? -6.962 10.852 3.478 1.00 86.38 97 ARG A O 1
ATOM 724 N N . TRP A 1 98 ? -4.896 11.077 2.635 1.00 85.62 98 TRP A N 1
ATOM 725 C CA . TRP A 1 98 ? -4.948 12.537 2.507 1.00 85.62 98 TRP A CA 1
ATOM 726 C C . TRP A 1 98 ? -5.949 13.003 1.443 1.00 85.62 98 TRP A C 1
ATOM 728 O O . TRP A 1 98 ? -6.571 14.045 1.604 1.00 85.62 98 TRP A O 1
ATOM 738 N N . LEU A 1 99 ? -6.112 12.228 0.368 1.00 89.31 99 LEU A N 1
ATOM 739 C CA . LEU A 1 99 ? -7.071 12.511 -0.700 1.00 89.31 99 LEU A CA 1
ATOM 740 C C . LEU A 1 99 ? -8.517 12.161 -0.331 1.00 89.31 99 LEU A C 1
ATOM 742 O O . LEU A 1 99 ? -9.413 12.518 -1.097 1.00 89.31 99 LEU A O 1
ATOM 746 N N . GLN A 1 100 ? -8.769 11.455 0.779 1.00 83.25 100 GLN A N 1
ATOM 747 C CA . GLN A 1 100 ? -10.145 11.197 1.181 1.00 83.25 100 GLN A CA 1
ATOM 748 C C . GLN A 1 100 ? -10.814 12.506 1.620 1.00 83.25 100 GLN A C 1
ATOM 750 O O . GLN A 1 100 ? -10.308 13.172 2.521 1.00 83.25 100 GLN A O 1
ATOM 755 N N . PR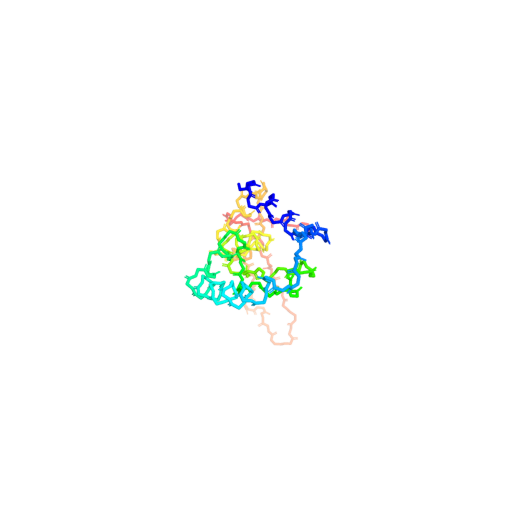O A 1 101 ? -11.934 12.888 0.979 1.00 81.62 101 PRO A N 1
ATOM 756 C CA . PRO A 1 101 ? -12.600 14.154 1.267 1.00 81.62 101 PRO A CA 1
ATOM 757 C C . PRO A 1 101 ? -13.304 14.142 2.627 1.00 81.62 101 PRO A C 1
ATOM 759 O O . PRO A 1 101 ? -13.436 15.188 3.252 1.00 81.62 101 PRO A O 1
ATOM 762 N N . GLU A 1 102 ? -13.728 12.962 3.078 1.00 85.62 102 GLU A N 1
ATOM 763 C CA . GLU A 1 102 ? -14.461 12.755 4.323 1.00 85.62 102 GLU A CA 1
ATOM 764 C C . GLU A 1 102 ? -13.581 12.038 5.359 1.00 85.62 102 GLU A C 1
ATOM 766 O O . GLU A 1 102 ? -12.696 11.256 4.982 1.00 85.62 102 GLU A O 1
ATOM 771 N N . PRO A 1 103 ? -13.821 12.254 6.666 1.00 85.50 103 PRO A N 1
ATOM 772 C CA . PRO A 1 103 ? -13.245 11.422 7.714 1.00 85.50 103 PRO A CA 1
ATOM 773 C C . PRO A 1 103 ? -13.549 9.933 7.505 1.00 85.50 103 PRO A C 1
ATOM 775 O O . PRO A 1 103 ? -14.615 9.564 7.008 1.00 85.50 103 PRO A O 1
ATOM 778 N N . TYR A 1 104 ? -12.621 9.063 7.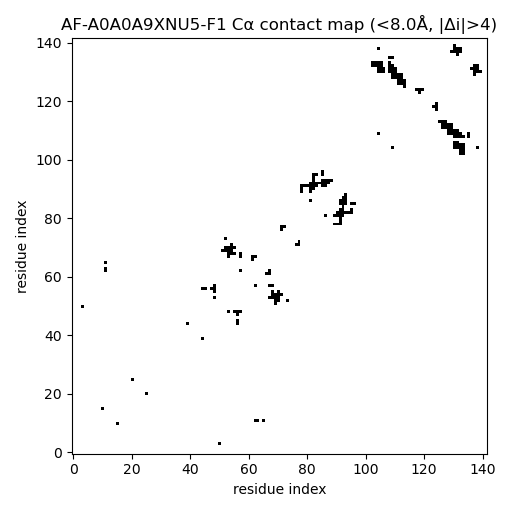903 1.00 84.00 104 TYR A N 1
ATOM 779 C CA . TYR A 1 104 ? -12.753 7.614 7.744 1.00 84.00 104 TYR A CA 1
ATOM 780 C C . TYR A 1 104 ? -12.426 6.878 9.032 1.00 84.00 104 TYR A C 1
ATOM 782 O O . TYR A 1 104 ? -11.573 7.305 9.805 1.00 84.00 104 TYR A O 1
ATOM 790 N N . VAL A 1 105 ? -13.077 5.730 9.236 1.00 89.12 105 VAL A N 1
ATOM 791 C CA . VAL A 1 105 ? -12.843 4.877 10.405 1.00 89.12 105 VAL A CA 1
ATOM 792 C C . VAL A 1 105 ? -11.388 4.412 10.431 1.00 89.12 105 VAL A C 1
ATOM 794 O O . VAL A 1 105 ? -10.916 3.758 9.498 1.00 89.12 105 VAL A O 1
ATOM 797 N N . ASP A 1 106 ? -10.698 4.702 11.531 1.00 88.38 106 ASP A N 1
ATOM 798 C CA . ASP A 1 106 ? -9.347 4.238 11.813 1.00 88.38 106 ASP A CA 1
ATOM 799 C C . ASP A 1 106 ? -9.398 3.156 12.910 1.00 88.38 106 ASP A C 1
ATOM 801 O O . ASP A 1 106 ? -9.602 3.460 14.095 1.00 88.38 106 ASP A O 1
ATOM 805 N N . PRO A 1 107 ? -9.190 1.871 12.559 1.00 89.38 107 PRO A N 1
ATOM 806 C CA . PRO A 1 107 ? -9.183 0.787 13.536 1.00 89.38 107 PRO A CA 1
ATOM 807 C C . PRO A 1 107 ? -8.123 0.951 14.627 1.00 89.38 107 PRO A C 1
ATOM 809 O O . PRO A 1 107 ? -8.318 0.450 15.729 1.00 89.38 107 PRO A O 1
ATOM 812 N N . SER A 1 108 ? -7.018 1.654 14.349 1.00 90.25 108 SER A N 1
ATOM 813 C CA . SER A 1 108 ? -5.951 1.868 15.336 1.00 90.25 108 SER A CA 1
ATOM 814 C C . SER A 1 108 ? -6.323 2.882 16.421 1.00 90.25 108 SER A C 1
ATOM 816 O O . SER A 1 108 ? -5.695 2.909 17.479 1.00 90.25 108 SER A O 1
ATOM 818 N N . ARG A 1 109 ? -7.353 3.698 16.169 1.00 92.44 109 ARG A N 1
ATOM 819 C CA . ARG A 1 109 ? -7.899 4.686 17.110 1.00 92.44 109 ARG A CA 1
ATOM 820 C C . ARG A 1 109 ? -9.211 4.243 17.741 1.00 92.44 109 ARG A C 1
ATOM 822 O O . ARG A 1 109 ? -9.622 4.816 18.743 1.00 92.44 109 ARG A O 1
ATOM 829 N N . SER A 1 110 ? -9.872 3.252 17.152 1.00 94.81 110 SER A N 1
ATOM 830 C CA . SER A 1 110 ? -11.116 2.688 17.668 1.00 94.81 110 SER A CA 1
ATOM 831 C C . SER A 1 110 ? -10.869 1.911 18.964 1.00 94.81 110 SER A C 1
ATOM 833 O O . SER A 1 110 ? -9.801 1.338 19.176 1.00 94.81 110 SER A O 1
ATOM 835 N N . GLU A 1 111 ? -11.864 1.887 19.845 1.00 95.38 111 GLU A N 1
ATOM 836 C CA . GLU A 1 111 ? -11.741 1.317 21.189 1.00 95.38 111 GLU A CA 1
ATOM 837 C C . GLU A 1 111 ? -12.734 0.173 21.398 1.00 95.38 111 GLU A C 1
ATOM 839 O O . GLU A 1 111 ? -13.846 0.186 20.871 1.00 95.38 111 GLU A O 1
ATOM 844 N N . LEU A 1 112 ? -12.339 -0.816 22.202 1.00 94.19 112 LEU A N 1
ATOM 845 C CA . LEU A 1 112 ? -1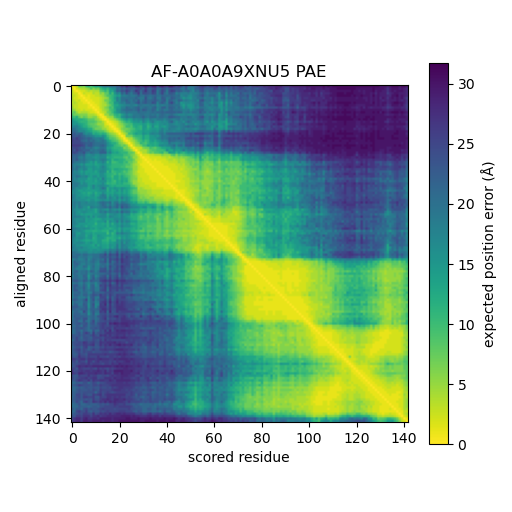3.221 -1.888 22.655 1.00 94.19 112 LEU A CA 1
ATOM 846 C C . LEU A 1 112 ? -13.575 -1.656 24.123 1.00 94.19 112 LEU A C 1
ATOM 848 O O . LEU A 1 112 ? -12.718 -1.756 25.001 1.00 94.19 112 LEU A O 1
ATOM 852 N N . LEU A 1 113 ? -14.844 -1.368 24.385 1.00 94.69 113 LEU A N 1
ATOM 853 C CA . LEU A 1 113 ? -15.380 -1.136 25.718 1.00 94.69 113 LEU A CA 1
ATOM 854 C C . LEU A 1 113 ? -16.072 -2.407 26.211 1.00 94.69 113 LEU A C 1
ATOM 856 O O . LEU A 1 113 ? -16.912 -2.980 25.515 1.00 94.69 113 LEU A O 1
ATOM 860 N N . TYR A 1 114 ? -15.722 -2.852 27.415 1.00 93.94 114 TYR A N 1
ATOM 861 C CA . TYR A 1 114 ? -16.328 -4.026 28.036 1.00 93.94 114 TYR A CA 1
ATOM 862 C C . TYR A 1 114 ? -16.208 -3.979 29.559 1.00 93.94 114 TYR A C 1
ATOM 864 O O . TYR A 1 114 ? -15.243 -3.442 30.106 1.00 93.94 114 TYR A O 1
ATOM 872 N N . SER A 1 115 ? -17.184 -4.576 30.246 1.00 93.06 115 SER A N 1
ATOM 873 C CA . SER A 1 115 ? -17.132 -4.770 31.694 1.00 93.06 115 SER A CA 1
ATOM 874 C C . SER A 1 115 ? -16.423 -6.083 32.014 1.00 93.06 115 SER A C 1
ATOM 876 O O . SER A 1 115 ? -16.940 -7.173 31.766 1.00 93.06 115 SER A O 1
ATOM 878 N N . ARG A 1 116 ? -15.214 -5.998 32.579 1.00 88.56 116 ARG A N 1
ATOM 879 C CA . ARG A 1 116 ? -14.434 -7.190 32.957 1.00 88.56 116 ARG A CA 1
ATOM 880 C C . ARG A 1 116 ? -15.120 -8.017 34.050 1.00 88.56 116 ARG A C 1
ATOM 882 O O . ARG A 1 116 ? -14.919 -9.224 34.110 1.00 88.56 116 ARG A O 1
ATOM 889 N N . GLU A 1 117 ? -15.928 -7.382 34.891 1.00 88.94 117 GLU A N 1
ATOM 890 C CA . GLU A 1 117 ? -16.667 -8.019 35.991 1.00 88.94 117 GLU A CA 1
ATOM 891 C C . GLU A 1 117 ? -17.832 -8.891 35.490 1.00 88.94 117 GLU A C 1
ATOM 893 O O . GLU A 1 117 ? -18.220 -9.870 36.137 1.00 88.94 117 GLU A O 1
ATOM 898 N N . GLU A 1 118 ? -18.358 -8.563 34.308 1.00 87.00 118 GLU A N 1
ATOM 899 C CA . GLU A 1 118 ? -19.437 -9.294 33.640 1.00 87.00 118 GLU A CA 1
ATOM 900 C C . GLU A 1 118 ? -18.918 -10.459 32.784 1.00 87.00 118 GLU A C 1
ATOM 902 O O . GLU A 1 118 ? -19.675 -11.369 32.448 1.00 87.00 118 GLU A O 1
ATOM 907 N N . MET A 1 119 ? -17.616 -10.495 32.475 1.00 89.69 119 MET A N 1
ATOM 908 C CA . MET A 1 119 ? -17.020 -11.585 31.702 1.00 89.69 119 MET A CA 1
ATOM 909 C C . MET A 1 119 ? -16.861 -12.851 32.550 1.00 89.69 119 MET A C 1
ATOM 911 O O . MET A 1 119 ? -15.978 -12.950 33.405 1.00 89.69 119 MET A O 1
ATOM 915 N N . ARG A 1 120 ? -17.699 -13.859 32.280 1.00 91.62 120 ARG A N 1
ATOM 916 C CA . ARG A 1 120 ? -17.683 -15.159 32.970 1.00 91.62 120 ARG A CA 1
ATOM 917 C C . ARG A 1 120 ? -17.675 -16.315 31.975 1.00 91.62 120 ARG A C 1
ATOM 919 O O . ARG A 1 120 ? -18.329 -16.269 30.939 1.00 91.62 120 ARG A O 1
ATOM 926 N N . CYS A 1 121 ? -16.945 -17.381 32.305 1.00 93.38 121 CYS A N 1
ATOM 927 C CA . CYS A 1 121 ? -16.890 -18.583 31.472 1.00 93.38 121 CYS A CA 1
ATOM 928 C C . CYS A 1 121 ? -18.288 -19.203 31.323 1.00 93.38 121 CYS A C 1
ATOM 930 O O . CYS A 1 121 ? -18.983 -19.401 32.318 1.00 93.38 121 CYS A O 1
ATOM 932 N N . GLY A 1 122 ? -18.690 -19.506 30.087 1.00 93.50 122 GLY A N 1
ATOM 933 C CA . GLY A 1 122 ? -19.998 -20.090 29.778 1.00 93.50 122 GLY A CA 1
ATOM 934 C C . GLY A 1 122 ? -21.166 -19.098 29.765 1.00 93.50 122 GLY A C 1
ATOM 935 O O . GLY A 1 122 ? -22.299 -19.526 29.567 1.00 93.50 122 GLY A O 1
ATOM 936 N N . TRP A 1 123 ? -20.911 -17.798 29.952 1.00 94.31 123 TRP A N 1
ATOM 937 C CA . TRP A 1 123 ? -21.936 -16.755 29.911 1.00 94.31 123 TRP A CA 1
ATOM 938 C C . TRP A 1 123 ? -21.757 -15.848 28.687 1.00 94.31 123 TRP A C 1
ATOM 940 O O . TRP A 1 123 ? -20.620 -15.536 28.323 1.00 94.31 123 TRP A O 1
ATOM 950 N N . PRO A 1 124 ? -22.855 -15.396 28.055 1.00 92.56 124 PRO A N 1
ATOM 951 C CA . PRO A 1 124 ? -22.792 -14.333 27.060 1.00 92.56 124 PRO A CA 1
ATOM 952 C C . PRO A 1 124 ? -22.213 -13.049 27.666 1.00 92.56 124 PRO A C 1
ATOM 954 O O . PRO A 1 124 ? -22.550 -12.690 28.793 1.00 92.56 124 PRO A O 1
ATOM 957 N N . ALA A 1 125 ? -21.380 -12.344 26.902 1.00 91.81 125 ALA A N 1
ATOM 958 C CA . ALA A 1 125 ? -20.831 -11.043 27.271 1.00 91.81 125 ALA A CA 1
ATOM 959 C C . ALA A 1 125 ? -21.133 -10.018 26.173 1.00 91.81 125 ALA A C 1
ATOM 961 O O . ALA A 1 125 ? -21.152 -10.361 24.988 1.00 91.81 125 ALA A O 1
ATOM 962 N N . VAL A 1 126 ? -21.352 -8.765 26.571 1.00 93.25 126 VAL A N 1
ATOM 963 C CA . VAL A 1 126 ? -21.548 -7.645 25.645 1.00 93.25 126 VAL A CA 1
ATOM 964 C C . VAL A 1 126 ? -20.235 -6.885 25.510 1.00 93.25 126 VAL A C 1
ATOM 966 O O . VAL A 1 126 ? -19.623 -6.489 26.500 1.00 93.25 126 VAL A O 1
ATOM 969 N N . LEU A 1 127 ? -19.806 -6.695 24.267 1.00 94.12 127 LEU A N 1
ATOM 970 C CA . LEU A 1 127 ? -18.641 -5.901 23.905 1.00 94.12 127 LEU A CA 1
ATOM 971 C C . LEU A 1 127 ? -19.124 -4.746 23.031 1.00 94.12 127 LEU A C 1
ATOM 973 O O . LEU A 1 127 ? -19.830 -4.977 22.048 1.00 94.12 127 LEU A O 1
ATOM 977 N N . THR A 1 128 ? -18.728 -3.524 23.365 1.00 93.25 128 THR A N 1
ATOM 978 C CA . THR A 1 128 ? -19.081 -2.336 22.588 1.00 93.25 128 THR A CA 1
ATOM 979 C C . THR A 1 128 ? -17.854 -1.856 21.833 1.00 93.25 128 THR A C 1
ATOM 981 O O . THR A 1 128 ? -16.847 -1.495 22.437 1.00 93.25 128 THR A O 1
ATOM 984 N N . VAL A 1 129 ? -17.934 -1.835 20.505 1.00 94.06 129 VAL A N 1
ATOM 985 C CA . VAL A 1 129 ? -16.892 -1.243 19.662 1.00 94.06 129 VAL A CA 1
ATOM 986 C C . VAL A 1 129 ? -17.213 0.235 19.476 1.00 94.06 129 VAL A C 1
ATOM 988 O O . VAL A 1 129 ? -18.243 0.577 18.899 1.00 94.06 129 VAL A O 1
ATOM 991 N N . LEU A 1 130 ? -16.336 1.106 19.968 1.00 94.88 130 LEU A N 1
ATOM 992 C CA . LEU A 1 130 ? -16.395 2.540 19.723 1.00 94.88 130 LEU A CA 1
ATOM 993 C C . LEU A 1 130 ? -15.528 2.863 18.506 1.00 94.88 130 LEU A C 1
ATOM 995 O O . LEU A 1 130 ? -14.301 2.938 18.602 1.00 94.88 130 LEU A O 1
ATOM 999 N N . THR A 1 131 ? -16.170 3.037 17.355 1.00 94.69 131 THR A N 1
ATOM 1000 C CA . THR A 1 131 ? -15.504 3.420 16.109 1.00 94.69 131 THR A CA 1
ATOM 1001 C C . THR A 1 131 ? -15.074 4.880 16.156 1.00 94.69 131 THR A C 1
ATOM 1003 O O . THR A 1 131 ? -15.882 5.768 16.439 1.00 94.69 131 THR A O 1
ATOM 1006 N N . LYS A 1 132 ? -13.795 5.126 15.864 1.00 94.38 132 LYS A N 1
ATOM 1007 C CA . LYS A 1 132 ? -13.219 6.472 15.769 1.00 94.38 132 LYS A CA 1
ATOM 1008 C C . LYS A 1 132 ? -12.580 6.702 14.409 1.00 94.38 132 LYS A C 1
ATOM 1010 O O . LYS A 1 132 ? -12.173 5.747 13.744 1.00 94.38 132 LYS A O 1
ATOM 1015 N N . ASP A 1 133 ? -12.515 7.959 14.001 1.00 91.81 133 ASP A N 1
ATOM 1016 C CA . ASP A 1 133 ? -11.885 8.364 12.753 1.00 91.81 133 ASP A CA 1
ATOM 1017 C C . ASP A 1 133 ? -10.378 8.620 12.933 1.00 91.81 133 ASP A C 1
ATOM 1019 O O . ASP A 1 133 ? -9.814 8.428 14.018 1.00 91.81 133 ASP A O 1
ATOM 1023 N N . GLN A 1 134 ? -9.706 9.073 1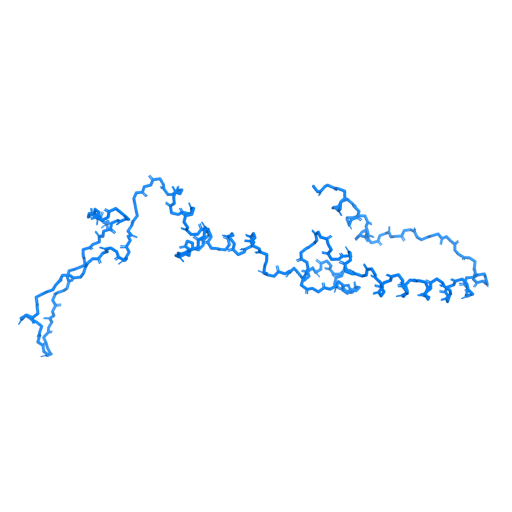1.873 1.00 88.00 134 GLN A N 1
ATOM 1024 C CA . GLN A 1 134 ? -8.277 9.398 11.899 1.00 88.00 134 GLN A CA 1
ATOM 1025 C C . GLN A 1 134 ? -7.898 10.564 12.834 1.00 88.00 134 GLN A C 1
ATOM 1027 O O . GLN A 1 134 ? -6.708 10.765 13.105 1.00 88.00 134 GLN A O 1
ATOM 1032 N N . TYR A 1 135 ? -8.874 11.332 13.314 1.00 90.75 135 TYR A N 1
ATOM 1033 C CA . TYR A 1 135 ? -8.713 12.445 14.251 1.00 90.75 135 TYR A CA 1
ATOM 1034 C C . TYR A 1 135 ? -9.098 12.064 15.685 1.00 90.75 135 TYR A C 1
ATOM 1036 O O . TYR A 1 135 ? -8.940 12.878 16.594 1.00 90.75 135 TYR A O 1
ATOM 1044 N N . SER A 1 136 ? -9.474 10.798 15.905 1.00 92.56 136 SER A N 1
ATOM 1045 C CA . SER A 1 136 ? -9.998 10.267 17.167 1.00 92.56 136 SER A CA 1
ATOM 1046 C C . SER A 1 136 ? -11.393 10.789 17.535 1.00 92.56 136 SER A C 1
ATOM 1048 O O . SER A 1 136 ? -11.806 10.639 18.690 1.00 92.56 136 SER A O 1
ATOM 1050 N N . ASP A 1 137 ? -12.130 11.338 16.572 1.00 94.25 137 ASP A N 1
ATOM 1051 C CA . ASP A 1 137 ? -13.533 11.689 16.752 1.00 94.25 137 ASP A CA 1
ATOM 1052 C C . ASP A 1 137 ? -14.405 10.441 16.595 1.00 94.25 137 ASP A C 1
ATOM 1054 O O . ASP A 1 137 ? -14.098 9.524 15.828 1.00 94.25 137 ASP A O 1
ATOM 1058 N N . VAL A 1 138 ? -15.489 10.366 17.369 1.00 93.88 138 VAL A N 1
ATOM 1059 C CA . VAL A 1 138 ? -16.416 9.230 17.304 1.00 93.88 138 VAL A CA 1
ATOM 1060 C C . VAL A 1 138 ? -17.184 9.293 15.990 1.00 93.88 138 VAL A C 1
ATOM 1062 O O . VAL A 1 138 ? -17.857 10.280 15.700 1.00 93.88 138 VAL A O 1
ATOM 1065 N N . VAL A 1 139 ? -17.120 8.209 15.222 1.00 90.81 139 VAL A N 1
ATOM 1066 C CA . VAL A 1 139 ? -17.854 8.058 13.962 1.00 90.81 139 VAL A CA 1
ATOM 1067 C C . VAL A 1 139 ? -18.977 7.060 14.148 1.00 90.81 139 VAL A C 1
ATOM 1069 O O . VAL A 1 139 ? -18.770 5.943 14.620 1.00 90.81 139 VAL A O 1
ATOM 1072 N N . HIS A 1 140 ? -20.172 7.466 13.737 1.00 82.19 140 HIS A N 1
ATOM 1073 C CA . HIS A 1 140 ? -21.354 6.620 13.709 1.00 82.19 140 HIS A CA 1
ATOM 1074 C C . HIS A 1 140 ? -21.554 6.143 12.274 1.00 82.19 140 HIS A C 1
ATOM 1076 O O . HIS A 1 140 ? -22.068 6.877 11.433 1.00 82.19 140 HIS A O 1
ATOM 1082 N N . VAL A 1 141 ? -21.080 4.936 11.979 1.00 63.12 141 VAL A N 1
ATOM 1083 C CA . VAL A 1 141 ? -21.358 4.294 10.691 1.00 63.12 141 VAL A CA 1
ATOM 1084 C C . VAL A 1 141 ? -22.760 3.668 10.773 1.00 63.12 141 VAL A C 1
ATOM 1086 O O . VAL A 1 141 ? -23.051 3.055 11.803 1.00 63.12 141 VAL A O 1
ATOM 1089 N N . PRO A 1 142 ? -23.636 3.841 9.765 1.00 58.06 142 PRO A N 1
ATOM 1090 C CA . PRO A 1 142 ? -24.922 3.143 9.691 1.00 58.06 142 PRO A CA 1
ATOM 1091 C C . PRO A 1 142 ? -24.781 1.620 9.611 1.00 58.06 142 PRO A C 1
ATOM 1093 O O . PRO A 1 142 ? -23.788 1.148 9.007 1.00 58.06 142 PRO A O 1
#

Sequence (142 aa):
AFLGGMCSASLIKKELVLPPSSADEMEEDIEVAEELAQQVYSKHSSLLGKGFALSSPLTINQALDGVLPYSCDSNERLFLRDLVQCTAGTSGGRLSRWLQPEPYVDPSRSELLYSREEMRCGWPAVLTVLTKDQYSDVVHVP

pLDDT: mean 78.69, std 14.4, range [47.56, 95.38]

Nearest PDB structures (foldseek):
  8f2u-assembly1_E  TM=1.924E-01  e=6.537E+00  Homo sapiens

Foldseek 3Di:
DPVVVVVLVVVQPPDDDDDDDDDPVVPVVVVVVVVVVVVCCVVPVVVCCPPVQAPDRDDPVCSNVVNGRHDCPDPVNVLCVCLVVLPPPDPSVVVNCVPPPDWDWDPVLKDKDFDPVPDDPPDDGDIDIQTATPVSHTDDDD

Mean predicted aligned error: 15.24 Å

Secondary structure (DSSP, 8-state):
--HHHHHHHHHTSS---PPP--TTTHHHHHHHHHHHHHHHHHHHGGGGGTTTTBSSPPPHHHHHTT---B-TT-HHHHHHHHHHTT-TTSHHHHHHHHT-SS--B-TTT-EEE--TTT--TTS----EEE-BBTTS-B----

Organism: Lygus hesperus (NCBI:txid30085)

Solvent-accessible surface area (backbone atoms only — not comparable to full-atom values): 8822 Å² total; per-residue (Å²): 130,66,64,67,54,54,53,49,58,59,70,66,42,94,77,76,84,71,82,92,79,62,80,82,73,42,58,71,52,45,56,54,48,49,53,51,48,50,55,49,40,76,76,45,49,73,58,79,38,62,91,65,54,43,67,57,82,83,49,71,66,35,57,76,70,69,53,75,60,56,41,79,79,41,69,66,54,49,33,50,51,26,27,77,69,45,34,82,95,40,73,23,14,48,50,44,59,68,66,44,92,61,90,48,82,25,77,91,56,32,45,82,48,65,60,73,88,63,60,47,92,98,52,87,71,77,75,45,75,47,49,10,18,81,84,61,47,81,51,86,77,133